Protein AF-A0A838JB44-F1 (afdb_monomer_lite)

Radius of gyration: 17.21 Å; chains: 1; bounding box: 48×17×48 Å

Structure (mmCIF, N/CA/C/O backbone):
data_AF-A0A838JB44-F1
#
_entry.id   AF-A0A838JB44-F1
#
loop_
_atom_site.group_PDB
_atom_site.id
_atom_site.type_symbol
_atom_site.label_atom_id
_atom_site.label_alt_id
_atom_site.label_comp_id
_atom_site.label_asym_id
_atom_site.label_entity_id
_atom_site.label_seq_id
_atom_site.pdbx_PDB_ins_code
_atom_site.Cartn_x
_atom_site.Cartn_y
_atom_site.Cartn_z
_atom_site.occupancy
_atom_site.B_iso_or_equiv
_atom_site.auth_seq_id
_atom_site.auth_comp_id
_atom_site.auth_asym_id
_atom_site.auth_atom_id
_atom_site.pdbx_PDB_model_num
ATOM 1 N N . PRO A 1 1 ? 16.016 2.180 -25.730 1.00 54.69 1 PRO A N 1
ATOM 2 C CA . PRO A 1 1 ? 15.626 2.557 -24.350 1.00 54.69 1 PRO A CA 1
ATOM 3 C C . PRO A 1 1 ? 16.863 2.528 -23.457 1.00 54.69 1 PRO A C 1
ATOM 5 O O . PRO A 1 1 ? 17.597 1.548 -23.524 1.00 54.69 1 PRO A O 1
ATOM 8 N N . ASP A 1 2 ? 17.131 3.593 -22.700 1.00 61.56 2 ASP A N 1
ATOM 9 C CA . ASP A 1 2 ? 18.198 3.565 -21.699 1.00 61.56 2 ASP A CA 1
ATOM 10 C C . ASP A 1 2 ? 17.739 2.666 -20.540 1.00 61.56 2 ASP A C 1
ATOM 12 O O . ASP A 1 2 ? 16.694 2.906 -19.918 1.00 61.56 2 ASP A O 1
ATOM 16 N N . THR A 1 3 ? 18.483 1.590 -20.281 1.00 67.06 3 THR A N 1
ATOM 17 C CA . THR A 1 3 ? 18.208 0.669 -19.173 1.00 67.06 3 THR A CA 1
ATOM 18 C C . THR A 1 3 ? 18.169 1.430 -17.843 1.00 67.06 3 THR A C 1
ATOM 20 O O . THR A 1 3 ? 17.347 1.109 -16.986 1.00 67.06 3 THR A O 1
ATOM 23 N N . ASN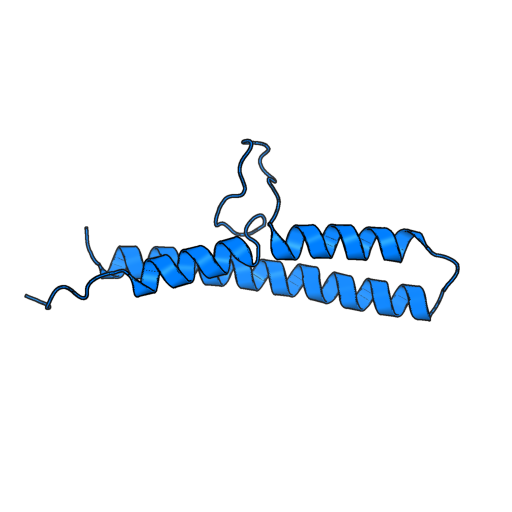 A 1 4 ? 18.943 2.513 -17.704 1.00 78.44 4 ASN A N 1
ATOM 24 C CA . ASN A 1 4 ? 18.963 3.346 -16.502 1.00 78.44 4 ASN A CA 1
ATOM 25 C C . ASN A 1 4 ? 17.647 4.101 -16.276 1.00 78.44 4 ASN A C 1
ATOM 27 O O . ASN A 1 4 ? 17.183 4.198 -15.139 1.00 78.44 4 ASN A O 1
ATOM 31 N N . ASP A 1 5 ? 17.018 4.614 -17.335 1.00 85.81 5 ASP A N 1
ATOM 32 C CA . ASP A 1 5 ? 15.734 5.315 -17.222 1.00 85.81 5 ASP A CA 1
ATOM 33 C C . ASP A 1 5 ? 14.597 4.348 -16.875 1.00 85.81 5 ASP A C 1
ATOM 35 O O . ASP A 1 5 ? 13.703 4.681 -16.093 1.00 85.81 5 ASP A O 1
ATOM 39 N N . THR A 1 6 ? 14.658 3.122 -17.402 1.00 88.81 6 THR A N 1
ATOM 40 C CA . THR A 1 6 ? 13.660 2.079 -17.120 1.00 88.81 6 THR A CA 1
ATOM 41 C C . THR A 1 6 ? 13.762 1.593 -15.674 1.00 88.81 6 THR A C 1
ATOM 43 O O . THR A 1 6 ? 12.748 1.524 -14.979 1.00 88.81 6 THR A O 1
ATOM 46 N N . VAL A 1 7 ? 14.984 1.349 -15.180 1.00 88.75 7 VAL A N 1
ATOM 47 C CA . VAL A 1 7 ? 15.225 1.039 -13.760 1.00 88.75 7 VAL A CA 1
ATOM 48 C C . VAL A 1 7 ? 14.721 2.179 -12.874 1.00 88.75 7 VAL A C 1
ATOM 50 O O . VAL A 1 7 ? 13.998 1.928 -11.913 1.00 88.75 7 VAL A O 1
ATOM 53 N N . ARG A 1 8 ? 15.031 3.441 -13.211 1.00 91.75 8 ARG A N 1
ATOM 54 C CA . ARG A 1 8 ? 14.588 4.606 -12.426 1.00 91.75 8 ARG A CA 1
ATOM 55 C C . ARG A 1 8 ? 13.065 4.701 -12.349 1.00 91.75 8 ARG A C 1
ATOM 57 O O . ARG A 1 8 ? 12.53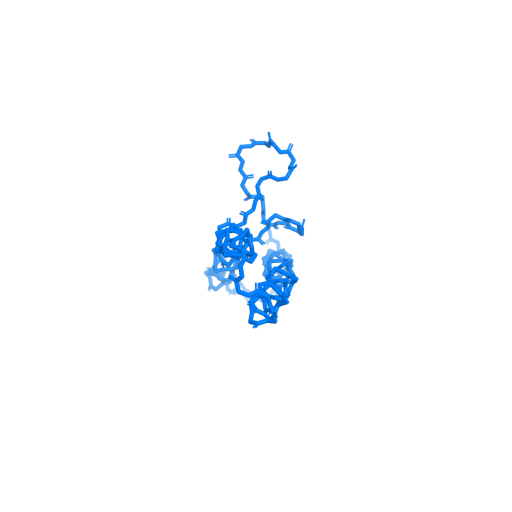6 4.993 -11.280 1.00 91.75 8 ARG A O 1
ATOM 64 N N . LYS A 1 9 ? 12.362 4.426 -13.453 1.00 94.25 9 LYS A N 1
ATOM 65 C CA . LYS A 1 9 ? 10.894 4.406 -13.481 1.00 94.25 9 LYS A CA 1
ATOM 66 C C . LYS A 1 9 ? 10.339 3.378 -12.499 1.00 94.25 9 LYS A C 1
ATOM 68 O O . LYS A 1 9 ? 9.530 3.734 -11.651 1.00 94.25 9 LYS A O 1
ATOM 73 N N . HIS A 1 10 ? 10.770 2.124 -12.591 1.00 94.94 10 HIS A N 1
ATOM 74 C CA . HIS A 1 10 ? 10.262 1.079 -11.704 1.00 94.94 10 HIS A CA 1
ATOM 75 C C . HIS A 1 10 ? 10.671 1.298 -10.241 1.00 94.94 10 HIS A C 1
ATOM 77 O O . HIS A 1 10 ? 9.872 1.045 -9.343 1.00 94.94 10 HIS A O 1
ATOM 83 N N . ALA A 1 11 ? 11.856 1.858 -9.985 1.00 95.25 11 ALA A N 1
ATOM 84 C CA . ALA A 1 11 ? 12.256 2.261 -8.640 1.00 95.25 11 ALA A CA 1
ATOM 85 C C . ALA A 1 11 ? 11.297 3.312 -8.060 1.00 95.25 11 ALA A C 1
ATOM 87 O O . ALA A 1 11 ? 10.864 3.174 -6.917 1.00 95.25 11 ALA A O 1
ATOM 88 N N . GLN A 1 12 ? 10.903 4.314 -8.855 1.00 97.06 12 GLN A N 1
ATOM 89 C CA . GLN A 1 12 ? 9.911 5.305 -8.428 1.00 97.06 12 GLN A CA 1
ATOM 90 C C . GLN A 1 12 ? 8.551 4.662 -8.131 1.00 97.06 12 GLN A C 1
ATOM 92 O O . GLN A 1 12 ? 7.918 5.015 -7.145 1.00 97.06 12 GLN A O 1
ATOM 97 N N . GLN A 1 13 ? 8.127 3.680 -8.928 1.00 97.75 13 GLN A N 1
ATOM 98 C CA . GLN A 1 13 ? 6.876 2.949 -8.693 1.00 97.75 13 GLN A CA 1
ATOM 99 C C . GLN A 1 13 ? 6.898 2.162 -7.375 1.00 97.75 13 GLN A C 1
ATOM 101 O O . GLN A 1 13 ? 5.900 2.138 -6.655 1.00 97.75 13 GLN A O 1
ATOM 106 N N . VAL A 1 14 ? 8.036 1.544 -7.032 1.00 98.00 14 VAL A N 1
ATOM 107 C CA . VAL A 1 14 ? 8.216 0.898 -5.721 1.00 98.00 14 VAL A CA 1
ATOM 108 C C . VAL A 1 14 ? 8.122 1.931 -4.602 1.00 98.00 14 VAL A C 1
ATOM 110 O O . VAL A 1 14 ? 7.398 1.699 -3.638 1.00 98.00 14 VAL A O 1
ATOM 113 N N . ILE A 1 15 ? 8.808 3.071 -4.741 1.00 98.06 15 ILE A N 1
ATOM 114 C CA . ILE A 1 15 ? 8.783 4.154 -3.747 1.00 98.06 15 ILE A CA 1
ATOM 115 C C . ILE A 1 15 ? 7.346 4.632 -3.518 1.00 98.06 15 ILE A C 1
ATOM 117 O O . ILE A 1 15 ? 6.876 4.597 -2.381 1.00 98.06 15 ILE A O 1
ATOM 121 N N . ASP A 1 16 ? 6.627 4.980 -4.584 1.00 98.25 16 ASP A N 1
ATOM 122 C CA . ASP A 1 16 ? 5.246 5.465 -4.519 1.00 98.25 16 ASP A CA 1
ATOM 123 C C . ASP A 1 16 ? 4.319 4.465 -3.809 1.00 98.25 16 ASP A C 1
ATOM 125 O O . ASP A 1 16 ? 3.542 4.844 -2.929 1.00 98.25 16 ASP A O 1
ATOM 129 N N . ALA A 1 17 ? 4.435 3.176 -4.139 1.00 98.31 17 ALA A N 1
ATOM 130 C CA . ALA A 1 17 ? 3.668 2.123 -3.486 1.00 98.31 17 ALA A CA 1
ATOM 131 C C . ALA A 1 17 ? 4.023 1.993 -1.994 1.00 98.31 17 ALA A C 1
ATOM 133 O O . ALA A 1 17 ? 3.134 1.906 -1.148 1.00 98.31 17 ALA A O 1
ATOM 134 N N . THR A 1 18 ? 5.311 2.020 -1.636 1.00 98.06 18 THR A N 1
ATOM 135 C CA . THR A 1 18 ? 5.742 1.920 -0.230 1.00 98.06 18 THR A CA 1
ATOM 136 C C . THR A 1 18 ? 5.364 3.141 0.613 1.00 98.06 18 THR A C 1
ATOM 138 O O . THR A 1 18 ? 5.043 2.993 1.798 1.00 98.06 18 THR A O 1
ATOM 141 N N . ASP A 1 19 ? 5.317 4.331 0.010 1.00 98.44 19 ASP A N 1
ATOM 142 C CA . ASP A 1 19 ? 4.816 5.547 0.651 1.00 98.44 19 ASP A CA 1
ATOM 143 C C . ASP A 1 19 ? 3.320 5.416 0.969 1.00 98.44 19 ASP A C 1
ATOM 145 O O . ASP A 1 19 ? 2.898 5.688 2.098 1.00 98.44 19 ASP A O 1
ATOM 149 N N . ASN A 1 20 ? 2.520 4.936 0.011 1.00 98.38 20 ASN A N 1
ATOM 150 C CA . ASN A 1 20 ? 1.093 4.680 0.219 1.00 98.38 20 ASN A CA 1
ATOM 151 C C . ASN A 1 20 ? 0.861 3.637 1.324 1.00 98.38 20 ASN A C 1
ATOM 153 O O . ASN A 1 20 ? 0.079 3.875 2.248 1.00 98.38 20 ASN A O 1
ATOM 157 N N . LEU A 1 21 ? 1.589 2.514 1.276 1.00 98.44 21 LEU A N 1
ATOM 158 C CA . LEU A 1 21 ? 1.539 1.467 2.300 1.00 98.44 21 LEU A CA 1
ATOM 159 C C . LEU A 1 21 ? 1.833 2.026 3.689 1.00 98.44 21 LEU A C 1
ATOM 161 O O . LEU A 1 21 ? 1.113 1.730 4.638 1.00 98.44 21 LEU A O 1
ATOM 165 N N . THR A 1 22 ? 2.858 2.869 3.816 1.00 98.50 22 THR A N 1
ATOM 166 C CA . THR A 1 22 ? 3.205 3.489 5.099 1.00 98.50 22 THR A CA 1
ATOM 167 C C . THR A 1 22 ? 2.042 4.303 5.664 1.00 98.50 22 THR A C 1
ATOM 169 O O . THR A 1 22 ? 1.806 4.275 6.872 1.00 98.50 22 THR A O 1
ATOM 172 N N . VAL A 1 23 ? 1.301 5.019 4.815 1.00 98.25 23 VAL A N 1
ATOM 173 C CA . VAL A 1 23 ? 0.124 5.788 5.237 1.00 98.25 23 VAL A CA 1
ATOM 174 C C . VAL A 1 23 ? -1.015 4.863 5.667 1.00 98.25 23 VAL A C 1
ATOM 176 O O . VAL A 1 23 ? -1.540 5.024 6.769 1.00 98.25 23 VAL A O 1
ATOM 179 N N . TRP A 1 24 ? -1.388 3.883 4.843 1.00 98.38 24 TRP A N 1
ATOM 180 C CA . TRP A 1 24 ? -2.536 3.017 5.132 1.00 98.38 24 TRP A CA 1
ATOM 181 C C . TRP A 1 24 ? -2.290 2.079 6.315 1.00 98.38 24 TRP A C 1
ATOM 183 O O . TRP A 1 24 ? -3.174 1.913 7.150 1.00 98.38 24 TRP A O 1
ATOM 193 N N . LEU A 1 25 ? -1.078 1.537 6.460 1.00 98.38 25 LEU A N 1
ATOM 194 C CA . LEU A 1 25 ? -0.720 0.690 7.602 1.00 98.38 25 LEU A CA 1
ATOM 195 C C . LEU A 1 25 ? -0.698 1.478 8.920 1.00 98.38 25 LEU A C 1
ATOM 197 O O . LEU A 1 25 ? -1.114 0.954 9.950 1.00 98.38 25 LEU A O 1
ATOM 201 N N . LYS A 1 26 ? -0.276 2.751 8.900 1.00 98.44 26 LYS A N 1
ATOM 202 C CA . LYS A 1 26 ? -0.395 3.631 10.075 1.00 98.44 26 LYS A CA 1
ATOM 203 C C . LYS A 1 26 ? -1.851 3.905 10.440 1.00 98.44 26 LYS A C 1
ATOM 205 O O . LYS A 1 26 ? -2.169 3.935 11.623 1.00 98.44 26 LYS A O 1
ATOM 210 N N . ALA A 1 27 ? -2.724 4.095 9.452 1.00 98.12 27 ALA A N 1
ATOM 211 C CA . ALA A 1 27 ? -4.151 4.272 9.704 1.00 98.12 27 ALA A CA 1
ATOM 212 C C . ALA A 1 27 ? -4.779 3.004 10.316 1.00 98.12 27 ALA A C 1
ATOM 214 O O . ALA A 1 27 ? -5.523 3.113 11.284 1.00 98.12 27 ALA A O 1
ATOM 215 N N . ILE A 1 28 ? -4.392 1.809 9.849 1.00 98.25 28 ILE A N 1
ATOM 216 C CA . ILE A 1 28 ? -4.822 0.535 10.453 1.00 98.25 28 ILE A CA 1
ATOM 217 C C . ILE A 1 28 ? -4.403 0.449 11.926 1.00 98.25 28 ILE A C 1
ATOM 219 O O . ILE A 1 28 ? -5.220 0.092 12.770 1.00 98.25 28 ILE A O 1
ATOM 223 N N . ASP A 1 29 ? -3.155 0.794 12.257 1.00 98.25 29 ASP A N 1
ATOM 224 C CA . ASP A 1 29 ? -2.686 0.804 13.651 1.00 98.25 29 ASP A CA 1
ATOM 225 C C . ASP A 1 29 ? -3.487 1.793 14.521 1.00 98.25 29 ASP A C 1
ATOM 227 O O . ASP A 1 29 ? -3.904 1.465 15.633 1.00 98.25 29 ASP A O 1
ATOM 231 N N . GLN A 1 30 ? -3.791 2.983 13.994 1.00 97.50 30 GLN A N 1
ATOM 232 C CA . GLN A 1 30 ? -4.628 3.976 14.678 1.00 97.50 30 GLN A CA 1
ATOM 233 C C . GLN A 1 30 ? -6.069 3.487 14.896 1.00 97.50 30 GLN A C 1
ATOM 235 O O . GLN A 1 30 ? -6.639 3.702 15.972 1.00 97.50 30 GLN A O 1
ATOM 240 N N . ASP A 1 31 ? -6.658 2.813 13.909 1.00 97.31 31 ASP A N 1
ATOM 241 C CA . ASP A 1 31 ? -7.992 2.224 14.023 1.00 97.31 31 ASP A CA 1
ATOM 242 C C . ASP A 1 31 ? -8.009 1.063 15.026 1.00 97.31 31 ASP A C 1
ATOM 244 O O . ASP A 1 31 ? -8.933 0.972 15.839 1.00 97.31 31 ASP A O 1
ATOM 248 N N . ALA A 1 32 ? -6.961 0.233 15.051 1.00 97.00 32 ALA A N 1
ATOM 249 C CA . ALA A 1 32 ? -6.806 -0.842 16.027 1.00 97.00 32 ALA A CA 1
ATOM 250 C C . ALA A 1 32 ? -6.726 -0.291 17.459 1.00 97.00 32 ALA A C 1
ATOM 252 O O . ALA A 1 32 ? -7.438 -0.761 18.349 1.00 97.00 32 ALA A O 1
ATOM 253 N N . GLN A 1 33 ? -5.917 0.749 17.685 1.00 97.12 33 GLN A N 1
ATOM 254 C CA . GLN A 1 33 ? -5.826 1.427 18.983 1.00 97.12 33 GLN A CA 1
ATOM 255 C C . GLN A 1 33 ? -7.162 2.064 19.388 1.00 97.12 33 GLN A C 1
ATOM 257 O O . GLN A 1 33 ? -7.570 1.971 20.548 1.00 97.12 33 GLN A O 1
ATOM 262 N N . SER A 1 34 ? -7.876 2.664 18.433 1.00 95.81 34 SER A N 1
ATOM 263 C CA . SER A 1 34 ? -9.198 3.251 18.671 1.00 95.81 34 SER A CA 1
ATOM 264 C C . SER A 1 34 ? -10.234 2.197 19.064 1.00 95.81 34 SER A C 1
ATOM 266 O O . SER A 1 34 ? -11.031 2.434 19.971 1.00 95.81 34 SER A O 1
ATOM 268 N N . LEU A 1 35 ? -10.205 1.022 18.428 1.00 95.56 35 LEU A N 1
ATOM 269 C CA . LEU A 1 35 ? -11.083 -0.098 18.763 1.00 95.56 35 LEU A CA 1
ATOM 270 C C . LEU A 1 35 ? -10.749 -0.695 20.137 1.00 95.56 35 LEU A C 1
ATOM 272 O O . LEU A 1 35 ? -11.655 -1.038 20.889 1.00 95.56 35 LEU A O 1
ATOM 276 N N . LEU A 1 36 ? -9.467 -0.773 20.508 1.00 95.94 36 LEU A N 1
ATOM 277 C CA . LEU A 1 36 ? -9.064 -1.190 21.856 1.00 95.94 36 LEU A CA 1
ATOM 278 C C . LEU A 1 36 ? -9.578 -0.223 22.933 1.00 95.94 36 LEU A C 1
ATOM 280 O O . LEU A 1 36 ? -10.008 -0.664 23.997 1.00 95.94 36 LEU A O 1
ATOM 284 N N . ALA A 1 37 ? -9.548 1.084 22.659 1.00 96.75 37 ALA A N 1
ATOM 285 C CA . ALA A 1 37 ? -10.044 2.108 23.576 1.00 96.75 37 ALA A CA 1
ATOM 286 C C . ALA A 1 37 ? -11.582 2.174 23.634 1.00 96.75 37 ALA A C 1
ATOM 288 O O . ALA A 1 37 ? -12.140 2.533 24.671 1.00 96.75 37 ALA A O 1
ATOM 289 N N . ASN A 1 38 ? -12.267 1.836 22.538 1.00 95.88 38 ASN A N 1
ATOM 290 C CA . ASN A 1 38 ? -13.724 1.787 22.455 1.00 95.88 38 ASN A CA 1
ATOM 291 C C . ASN A 1 38 ? -14.202 0.553 21.658 1.00 95.88 38 ASN A C 1
ATOM 293 O O . ASN A 1 38 ? -14.481 0.666 20.459 1.00 95.88 38 ASN A O 1
ATOM 297 N N . PRO A 1 39 ? -14.341 -0.613 22.319 1.00 94.12 39 PRO A N 1
ATOM 298 C CA . PRO A 1 39 ? -14.657 -1.879 21.650 1.00 94.12 39 PRO A CA 1
ATOM 299 C C . PRO A 1 39 ? -16.027 -1.935 20.966 1.00 94.12 39 PRO A C 1
ATOM 301 O O . PRO A 1 39 ? -16.244 -2.780 20.100 1.00 94.12 39 PRO A O 1
ATOM 304 N N . GLU A 1 40 ? -16.959 -1.052 21.332 1.00 94.31 40 GLU A N 1
ATOM 305 C CA . GLU A 1 40 ? -18.293 -1.002 20.720 1.00 94.31 40 GLU A CA 1
ATOM 306 C C . GLU A 1 40 ? -18.281 -0.328 19.341 1.00 94.31 40 GLU A C 1
ATOM 308 O O . GLU A 1 40 ? -19.215 -0.502 18.555 1.00 94.31 40 GLU A O 1
ATOM 313 N N . ASN A 1 41 ? -17.211 0.402 19.003 1.00 90.56 41 ASN A N 1
ATOM 314 C CA . ASN A 1 41 ? -17.061 1.052 17.705 1.00 90.56 41 ASN A CA 1
ATOM 315 C C . ASN A 1 41 ? -16.613 0.061 16.618 1.00 90.56 41 ASN A C 1
ATOM 317 O O . ASN A 1 41 ? -15.511 0.141 16.071 1.00 90.56 41 ASN A O 1
ATOM 321 N N . THR A 1 42 ? -17.495 -0.885 16.303 1.00 90.62 42 THR A N 1
ATOM 322 C CA . THR A 1 42 ? -17.245 -1.955 15.325 1.00 90.62 42 THR A CA 1
ATOM 323 C C . THR A 1 42 ? -16.967 -1.454 13.905 1.00 90.62 42 THR A C 1
ATOM 325 O O . THR A 1 42 ? -16.390 -2.197 13.111 1.00 90.62 42 THR A O 1
ATOM 328 N N . ASP A 1 43 ? -17.291 -0.197 13.587 1.00 94.12 43 ASP A N 1
ATOM 329 C CA . ASP A 1 43 ? -16.966 0.406 12.290 1.00 94.12 43 ASP A CA 1
ATOM 330 C C . ASP A 1 43 ? -15.451 0.469 12.054 1.00 94.12 43 ASP A C 1
ATOM 332 O O . ASP A 1 43 ? -15.002 0.231 10.935 1.00 94.12 43 ASP A O 1
ATOM 336 N N . ARG A 1 44 ? -14.639 0.598 13.114 1.00 94.25 44 ARG A N 1
ATOM 337 C CA . ARG A 1 44 ? -13.169 0.547 13.005 1.00 94.25 44 ARG A CA 1
ATOM 338 C C . ARG A 1 44 ? -12.652 -0.776 1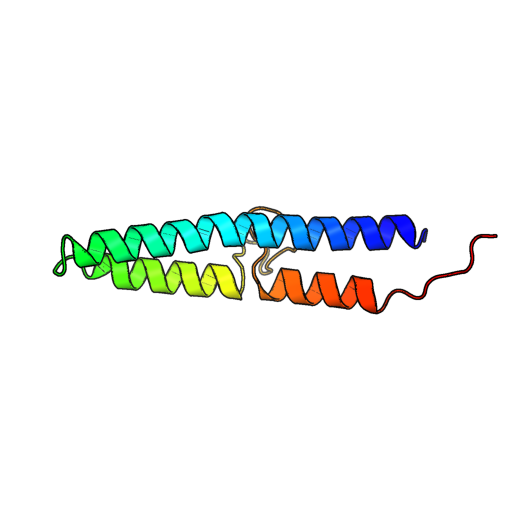2.452 1.00 94.25 44 ARG A C 1
ATOM 340 O O . ARG A 1 44 ? -11.656 -0.795 11.738 1.00 94.25 44 ARG A O 1
ATOM 347 N N . ALA A 1 45 ? -13.328 -1.889 12.738 1.00 93.75 45 ALA A N 1
ATOM 348 C CA . ALA A 1 45 ? -12.951 -3.178 12.163 1.00 93.75 45 ALA A CA 1
ATOM 349 C C . ALA A 1 45 ? -13.185 -3.219 10.644 1.00 93.75 45 ALA A C 1
AT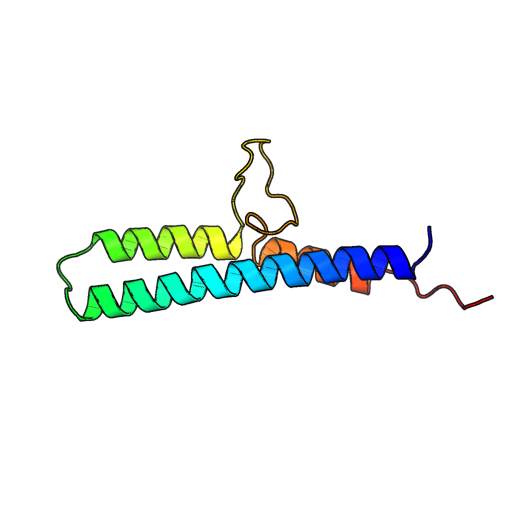OM 351 O O . ALA A 1 45 ? -12.398 -3.822 9.914 1.00 93.75 45 ALA A O 1
ATOM 352 N N . ARG A 1 46 ? -14.243 -2.553 10.163 1.00 95.44 46 ARG A N 1
ATOM 353 C CA . ARG A 1 46 ? -14.532 -2.425 8.728 1.00 95.44 46 ARG A CA 1
ATOM 354 C C . ARG A 1 46 ? -13.532 -1.496 8.047 1.00 95.44 46 ARG A C 1
ATOM 356 O O . ARG A 1 46 ? -13.030 -1.848 6.983 1.00 95.44 46 ARG A O 1
ATOM 363 N N . ASP A 1 47 ? -13.197 -0.376 8.682 1.00 96.19 47 ASP A N 1
ATOM 364 C CA . ASP A 1 47 ? -12.199 0.569 8.170 1.00 96.19 47 ASP A CA 1
ATOM 365 C C . ASP A 1 47 ? -10.825 -0.101 8.017 1.00 96.19 47 ASP A C 1
ATOM 367 O O . ASP A 1 47 ? -10.202 -0.005 6.958 1.00 96.19 47 ASP A O 1
ATOM 371 N N . MET A 1 48 ? -10.396 -0.885 9.015 1.00 97.62 48 MET A N 1
ATOM 372 C CA . MET A 1 48 ? -9.158 -1.669 8.933 1.00 97.62 48 MET A CA 1
ATOM 373 C C . MET A 1 48 ? -9.175 -2.692 7.794 1.00 97.62 48 MET A C 1
ATOM 375 O O . MET A 1 48 ? -8.158 -2.865 7.119 1.00 97.62 48 MET A O 1
ATOM 379 N N . LEU A 1 49 ? -10.304 -3.372 7.566 1.00 97.31 49 LEU A N 1
ATOM 380 C CA . LEU A 1 49 ? -10.439 -4.320 6.458 1.00 97.31 49 LEU A CA 1
ATOM 381 C C . LEU A 1 49 ? -10.289 -3.603 5.111 1.00 97.31 49 LEU A C 1
ATOM 383 O O . LEU A 1 49 ? -9.467 -4.014 4.295 1.00 97.31 49 LEU A O 1
ATOM 387 N N . MET A 1 50 ? -11.005 -2.494 4.915 1.00 97.62 50 MET A N 1
ATOM 388 C CA . MET A 1 50 ? -10.920 -1.686 3.695 1.00 97.62 50 MET A CA 1
ATOM 389 C C . MET A 1 50 ? -9.495 -1.158 3.462 1.00 97.62 50 MET A C 1
ATOM 391 O O . MET A 1 50 ? -8.972 -1.229 2.350 1.00 97.62 50 MET A O 1
ATOM 395 N N . LEU A 1 51 ? -8.836 -0.651 4.507 1.00 98.25 51 LEU A N 1
ATOM 396 C CA . LEU A 1 51 ? -7.448 -0.196 4.423 1.00 98.25 51 LEU A CA 1
ATOM 397 C C . LEU A 1 51 ? -6.486 -1.344 4.104 1.00 98.25 51 LEU A C 1
ATOM 399 O O . LEU A 1 51 ? -5.524 -1.132 3.373 1.00 98.25 51 LEU A O 1
ATOM 403 N N . SER A 1 52 ? -6.742 -2.551 4.612 1.00 98.50 52 SER A N 1
ATOM 404 C CA . SER A 1 52 ? -5.927 -3.737 4.324 1.00 98.50 52 SER A CA 1
ATOM 405 C C . SER A 1 52 ? -6.074 -4.182 2.869 1.00 98.50 52 SER A C 1
ATOM 407 O O . SER A 1 52 ? -5.077 -4.485 2.213 1.00 98.50 52 SER A O 1
ATOM 409 N N . GLU A 1 53 ? -7.298 -4.172 2.337 1.00 98.12 53 GLU A N 1
ATOM 410 C CA . GLU A 1 53 ? -7.560 -4.444 0.920 1.00 98.12 53 GLU A CA 1
ATOM 411 C C . GLU A 1 53 ? -6.875 -3.411 0.023 1.00 98.12 53 GLU A C 1
ATOM 413 O O . GLU A 1 53 ? -6.201 -3.787 -0.939 1.00 98.12 53 GLU A O 1
ATOM 418 N N . ARG A 1 54 ? -6.969 -2.126 0.385 1.00 98.00 54 ARG A N 1
ATOM 419 C CA . ARG A 1 54 ? -6.277 -1.032 -0.303 1.00 98.00 54 ARG A CA 1
ATOM 420 C C . ARG A 1 54 ? -4.760 -1.163 -0.203 1.00 98.00 54 ARG A C 1
ATOM 422 O O . ARG A 1 54 ? -4.065 -0.951 -1.188 1.00 98.00 54 ARG A O 1
ATOM 429 N N . ALA A 1 55 ? -4.227 -1.570 0.945 1.00 98.44 55 ALA A N 1
ATOM 430 C CA . ALA A 1 55 ? -2.799 -1.816 1.097 1.00 98.44 55 ALA A CA 1
ATOM 431 C C . ALA A 1 55 ? -2.318 -2.960 0.205 1.00 98.44 55 ALA A C 1
ATOM 433 O O . ALA A 1 55 ? -1.288 -2.830 -0.449 1.00 98.44 55 ALA A O 1
ATOM 434 N N . LEU A 1 56 ? -3.064 -4.058 0.113 1.00 98.44 56 LEU A N 1
ATOM 435 C CA . LEU A 1 56 ? -2.675 -5.185 -0.728 1.00 98.44 56 LEU A CA 1
ATOM 436 C C . LEU A 1 56 ? -2.780 -4.858 -2.225 1.00 98.44 56 LEU A C 1
ATOM 438 O O . LEU A 1 56 ? -1.823 -5.064 -2.977 1.00 98.44 56 LEU A O 1
ATOM 442 N N . ASN A 1 57 ? -3.939 -4.355 -2.647 1.00 98.00 57 ASN A N 1
ATOM 443 C CA . ASN A 1 57 ? -4.318 -4.268 -4.058 1.00 98.00 57 ASN A CA 1
ATOM 444 C C . ASN A 1 57 ? -4.168 -2.869 -4.658 1.00 98.00 57 ASN A C 1
ATOM 446 O O . ASN A 1 57 ? -4.153 -2.739 -5.877 1.00 98.00 57 ASN A O 1
ATOM 450 N N . GLY A 1 58 ? -4.038 -1.845 -3.821 1.00 97.88 58 GLY A N 1
ATOM 451 C CA . GLY A 1 58 ? -4.168 -0.452 -4.218 1.00 97.88 58 GLY A CA 1
ATOM 452 C C . GLY A 1 58 ? -5.624 -0.000 -4.340 1.00 97.88 58 GLY A C 1
ATOM 453 O O . GLY A 1 58 ? -6.548 -0.677 -3.885 1.00 97.88 58 GLY A O 1
ATOM 454 N N . ILE A 1 59 ? -5.825 1.177 -4.925 1.00 98.19 59 ILE A N 1
ATOM 455 C CA . ILE A 1 59 ? -7.141 1.743 -5.241 1.00 98.19 59 ILE A CA 1
ATOM 456 C C . ILE A 1 59 ? -7.085 2.435 -6.600 1.00 98.19 59 ILE A C 1
ATOM 458 O O . ILE A 1 59 ? -6.073 3.038 -6.928 1.00 98.19 59 ILE A O 1
ATOM 462 N N . ASP A 1 60 ? -8.181 2.371 -7.343 1.00 97.12 60 ASP A N 1
ATOM 463 C CA . ASP A 1 60 ? -8.416 3.172 -8.544 1.00 97.12 60 ASP A CA 1
ATOM 464 C C . ASP A 1 60 ? -9.034 4.513 -8.108 1.00 97.12 60 ASP A C 1
ATOM 466 O O . ASP A 1 60 ? -10.217 4.581 -7.744 1.00 97.12 60 ASP A O 1
ATOM 470 N N . LEU A 1 61 ? -8.203 5.552 -8.005 1.00 96.81 61 LEU A N 1
ATOM 471 C CA . LEU A 1 61 ? -8.596 6.861 -7.482 1.00 96.81 61 LEU A CA 1
ATOM 472 C C . LEU A 1 61 ? -9.105 7.778 -8.594 1.00 96.81 61 LEU A C 1
ATOM 474 O O . LEU A 1 61 ? -9.964 8.622 -8.333 1.00 96.81 61 LEU A O 1
ATOM 478 N N . ASP A 1 62 ? -8.568 7.641 -9.804 1.00 96.25 62 ASP A N 1
ATOM 479 C CA . ASP A 1 62 ? -8.984 8.424 -10.967 1.00 96.25 62 ASP A CA 1
ATOM 480 C C . ASP A 1 62 ? -10.198 7.831 -11.714 1.00 96.25 62 ASP A C 1
ATOM 482 O O . ASP A 1 62 ? -10.763 8.489 -12.594 1.00 96.25 62 ASP A O 1
ATOM 48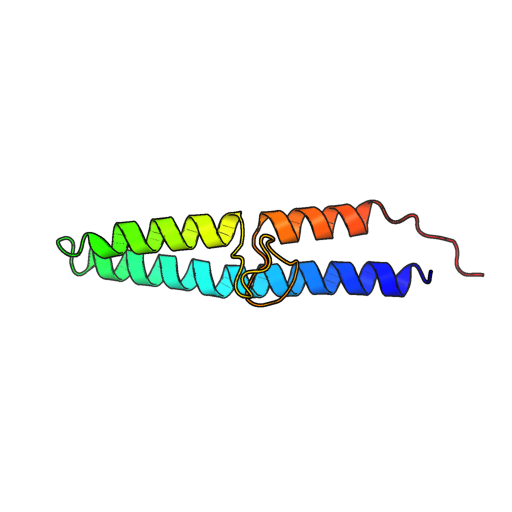6 N N . HIS A 1 63 ? -10.654 6.646 -11.297 1.00 95.56 63 HIS A N 1
ATOM 487 C CA . HIS A 1 63 ? -11.798 5.910 -11.832 1.00 95.56 63 HIS A CA 1
ATOM 488 C C . HIS A 1 63 ? -11.604 5.455 -13.282 1.00 95.56 63 HIS A C 1
ATOM 490 O O . HIS A 1 63 ? -12.566 5.408 -14.061 1.00 95.56 63 HIS A O 1
ATOM 496 N N . ASN A 1 64 ? -10.369 5.118 -13.653 1.00 96.12 64 ASN A N 1
ATOM 497 C CA . ASN A 1 64 ? -10.030 4.634 -14.987 1.00 96.12 64 ASN A CA 1
ATOM 498 C C . ASN A 1 64 ? -10.232 3.114 -15.170 1.00 96.12 64 ASN A C 1
ATOM 500 O O . ASN A 1 64 ? -10.123 2.608 -16.291 1.00 96.12 64 ASN A O 1
ATOM 504 N N . GLY A 1 65 ? -10.597 2.395 -14.105 1.00 95.38 65 GLY A N 1
ATOM 505 C CA . GLY A 1 65 ? -10.833 0.951 -14.092 1.00 95.38 65 GLY A CA 1
ATOM 506 C C . GLY A 1 65 ? -9.591 0.116 -13.767 1.00 95.38 65 GLY A C 1
ATOM 507 O O . GLY A 1 65 ? -9.665 -1.119 -13.787 1.00 95.38 65 GLY A O 1
ATOM 508 N N . HIS A 1 66 ? -8.461 0.755 -13.471 1.00 95.38 66 HIS A N 1
ATOM 509 C CA . HIS A 1 66 ? -7.190 0.122 -13.155 1.00 95.38 66 HIS A CA 1
ATOM 510 C C . HIS A 1 66 ? -6.545 0.775 -11.928 1.00 95.38 66 HIS A C 1
ATOM 512 O O . HIS A 1 66 ? -6.833 1.908 -11.580 1.00 95.38 66 HIS A O 1
ATOM 518 N N . VAL A 1 67 ? -5.675 0.027 -11.248 1.00 96.88 67 VAL A N 1
ATOM 519 C CA . VAL A 1 67 ? -4.815 0.588 -10.200 1.00 96.88 67 VAL A CA 1
ATOM 520 C C . VAL A 1 67 ? -3.487 0.932 -10.842 1.00 96.88 67 VAL A C 1
ATOM 522 O O . VAL A 1 67 ? -2.723 0.030 -11.214 1.00 96.88 67 VAL A O 1
ATOM 525 N N . ASP A 1 68 ? -3.193 2.219 -10.946 1.00 96.25 68 ASP A N 1
ATOM 526 C CA . ASP A 1 68 ? -1.940 2.672 -11.513 1.00 96.25 68 ASP A CA 1
ATOM 527 C C . ASP A 1 68 ? -0.787 2.557 -10.512 1.00 96.25 68 ASP A C 1
ATOM 529 O O . ASP A 1 68 ? -0.923 2.652 -9.288 1.00 96.25 68 ASP A O 1
ATOM 533 N N . LEU A 1 69 ? 0.419 2.352 -11.048 1.00 95.50 69 LEU A N 1
ATOM 534 C CA . LEU A 1 69 ? 1.651 2.277 -10.262 1.00 95.50 69 LEU A CA 1
ATOM 535 C C . LEU A 1 69 ? 2.151 3.689 -9.920 1.00 95.50 69 LEU A C 1
ATOM 537 O O . LEU A 1 69 ? 3.270 4.061 -10.274 1.00 95.50 69 LEU A O 1
ATOM 541 N N . VAL A 1 70 ? 1.294 4.483 -9.285 1.00 96.81 70 VAL A N 1
ATOM 542 C CA . VAL A 1 70 ? 1.549 5.875 -8.910 1.00 96.81 70 VAL A CA 1
ATOM 543 C C . VAL A 1 70 ? 1.141 6.139 -7.465 1.00 96.81 70 VAL A C 1
ATOM 545 O O . VAL A 1 70 ? 0.388 5.391 -6.830 1.00 96.81 70 VAL A O 1
ATOM 548 N N . LYS A 1 71 ? 1.640 7.250 -6.931 1.00 97.12 71 LYS A N 1
ATOM 549 C CA . LYS A 1 71 ? 1.255 7.752 -5.614 1.00 97.12 71 LYS A CA 1
ATOM 550 C C . LYS A 1 71 ? -0.266 7.915 -5.482 1.00 97.12 71 LYS A C 1
ATOM 552 O O . LYS A 1 71 ? -0.919 8.464 -6.360 1.00 97.12 71 LYS A O 1
ATOM 557 N N . GLY A 1 72 ? -0.813 7.489 -4.345 1.00 96.44 72 GLY A N 1
ATOM 558 C CA . GLY A 1 72 ? -2.248 7.504 -4.037 1.00 96.44 72 GLY A CA 1
ATOM 559 C C . GLY A 1 72 ? -3.003 6.221 -4.405 1.00 96.44 72 GLY A C 1
ATOM 560 O O . GLY A 1 72 ? -3.990 5.907 -3.727 1.00 96.44 72 GLY A O 1
ATOM 561 N N . GLU A 1 73 ? -2.507 5.472 -5.394 1.00 98.19 73 GLU A N 1
ATOM 562 C CA . GLU A 1 73 ? -3.161 4.277 -5.939 1.00 98.19 73 GLU A CA 1
ATOM 563 C C . GLU A 1 73 ? -2.409 2.989 -5.632 1.00 98.19 73 GLU A C 1
ATOM 565 O O . GLU A 1 73 ? -2.997 2.049 -5.106 1.00 98.19 73 GLU A O 1
ATOM 570 N N . ALA A 1 74 ? -1.105 2.957 -5.905 1.00 98.12 74 ALA A N 1
ATOM 571 C CA . ALA A 1 74 ? -0.301 1.745 -5.851 1.00 98.12 74 ALA A CA 1
ATOM 572 C C . ALA A 1 74 ? -0.288 1.080 -4.461 1.00 98.12 74 ALA A C 1
ATOM 574 O O . ALA A 1 74 ? -0.071 1.752 -3.448 1.00 98.12 74 ALA A O 1
ATOM 575 N N . GLY A 1 75 ? -0.460 -0.247 -4.435 1.00 98.19 75 GLY A N 1
ATOM 576 C CA . GLY A 1 75 ? -0.393 -1.086 -3.233 1.00 98.19 75 GLY A CA 1
ATOM 577 C C . GLY A 1 75 ? 0.794 -2.056 -3.228 1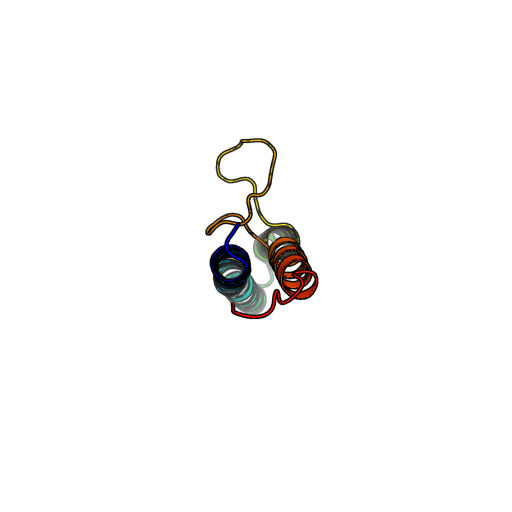.00 98.19 75 GLY A C 1
ATOM 578 O O . GLY A 1 75 ? 1.715 -1.965 -4.041 1.00 98.19 75 GLY A O 1
ATOM 579 N N . ALA A 1 76 ? 0.779 -3.027 -2.317 1.00 98.31 76 ALA A N 1
ATOM 580 C CA . ALA A 1 76 ? 1.855 -4.006 -2.151 1.00 98.31 76 ALA A CA 1
ATOM 581 C C . ALA A 1 76 ? 2.092 -4.846 -3.412 1.00 98.31 76 ALA A C 1
ATOM 583 O O . ALA A 1 76 ? 3.242 -5.060 -3.801 1.00 98.31 76 ALA A O 1
ATOM 584 N N . ASN A 1 77 ? 1.021 -5.270 -4.089 1.00 98.00 77 ASN A N 1
ATOM 585 C CA . ASN A 1 77 ? 1.137 -5.993 -5.355 1.00 98.00 77 ASN A CA 1
ATOM 586 C C . ASN A 1 77 ? 1.809 -5.132 -6.437 1.00 98.00 77 ASN A C 1
ATOM 588 O O . ASN A 1 77 ? 2.675 -5.620 -7.160 1.00 98.00 77 ASN A O 1
ATOM 592 N N . SER A 1 78 ? 1.485 -3.837 -6.502 1.00 97.69 78 SER A N 1
ATOM 593 C CA . SER A 1 78 ? 2.130 -2.877 -7.405 1.00 97.69 78 SER A CA 1
ATOM 594 C C . SER A 1 78 ? 3.638 -2.773 -7.140 1.00 97.69 78 SER A C 1
ATOM 596 O O . SER A 1 78 ? 4.432 -2.825 -8.080 1.00 97.69 78 SER A O 1
ATOM 598 N N . ALA A 1 79 ? 4.044 -2.690 -5.866 1.00 97.25 79 ALA A N 1
ATOM 599 C CA . ALA A 1 79 ? 5.454 -2.660 -5.471 1.00 97.25 79 ALA A CA 1
ATOM 600 C C . ALA A 1 79 ? 6.194 -3.941 -5.884 1.00 97.25 79 ALA A C 1
ATOM 602 O O . ALA A 1 79 ? 7.292 -3.877 -6.435 1.00 97.25 79 ALA A O 1
ATOM 603 N N . TYR A 1 80 ? 5.584 -5.107 -5.647 1.00 96.81 80 TYR A N 1
ATOM 604 C CA . TYR A 1 80 ? 6.154 -6.397 -6.030 1.00 96.81 80 TYR A CA 1
ATOM 605 C C . TYR A 1 80 ? 6.380 -6.490 -7.543 1.00 96.81 80 TYR A C 1
ATOM 607 O O . TYR A 1 80 ? 7.480 -6.829 -7.979 1.00 96.81 80 TYR A O 1
ATOM 615 N N . LEU A 1 81 ? 5.370 -6.124 -8.338 1.00 95.44 81 LEU A N 1
ATOM 616 C CA . LEU A 1 81 ? 5.448 -6.147 -9.799 1.00 95.44 81 LEU A CA 1
ATOM 617 C C . LEU A 1 81 ? 6.527 -5.196 -10.331 1.00 95.44 81 LEU A C 1
ATOM 619 O O . LEU A 1 81 ? 7.317 -5.588 -11.188 1.00 95.44 81 LEU A O 1
ATOM 623 N N . ALA A 1 82 ? 6.616 -3.974 -9.799 1.00 95.06 82 ALA A N 1
ATOM 624 C CA . ALA A 1 82 ? 7.677 -3.038 -10.173 1.00 95.06 82 ALA A CA 1
ATOM 625 C C . ALA A 1 82 ? 9.073 -3.552 -9.775 1.00 95.06 82 ALA A C 1
ATOM 627 O O . ALA A 1 82 ? 10.028 -3.412 -10.538 1.00 95.06 82 ALA A O 1
ATOM 628 N N . GLY A 1 83 ? 9.194 -4.191 -8.608 1.00 93.75 83 GLY A N 1
ATOM 629 C CA . GLY A 1 83 ? 10.432 -4.825 -8.156 1.00 93.75 83 GLY A CA 1
ATOM 630 C C . GLY A 1 83 ? 10.894 -5.957 -9.076 1.00 93.75 83 GLY A C 1
ATOM 631 O O . GLY A 1 83 ? 12.065 -5.998 -9.453 1.00 93.75 83 GLY A O 1
ATOM 632 N N . GLN A 1 84 ? 9.977 -6.836 -9.490 1.00 93.75 84 GLN A N 1
ATOM 633 C CA . GLN A 1 84 ? 10.271 -7.883 -10.474 1.00 93.75 84 GLN A CA 1
ATOM 634 C C . GLN A 1 84 ? 10.680 -7.296 -11.822 1.00 93.75 84 GLN A C 1
ATOM 636 O O . GLN A 1 84 ? 11.697 -7.700 -12.376 1.00 93.75 84 GLN A O 1
ATOM 641 N N . ALA A 1 85 ? 9.953 -6.282 -12.301 1.00 91.38 85 ALA A N 1
ATOM 642 C CA . ALA A 1 85 ? 10.278 -5.621 -13.557 1.00 91.38 85 ALA A CA 1
ATOM 643 C C . ALA A 1 85 ? 11.692 -5.018 -13.546 1.00 91.38 85 ALA A C 1
ATOM 645 O O . ALA A 1 85 ? 12.370 -5.070 -14.565 1.00 91.38 85 ALA A O 1
ATOM 646 N N . MET A 1 86 ? 12.176 -4.499 -12.408 1.00 89.50 86 MET A N 1
ATOM 647 C CA . MET A 1 86 ? 13.584 -4.093 -12.277 1.00 89.50 86 MET A CA 1
ATOM 648 C C . MET A 1 86 ? 14.553 -5.270 -12.339 1.00 89.50 86 MET A C 1
ATOM 650 O O . MET A 1 86 ? 15.596 -5.154 -12.976 1.00 89.50 86 MET A O 1
ATOM 654 N N . ALA A 1 87 ? 14.240 -6.373 -11.657 1.00 86.62 87 ALA A N 1
ATOM 655 C CA . ALA A 1 87 ? 15.111 -7.543 -11.583 1.00 86.62 87 ALA A CA 1
ATOM 656 C C . ALA A 1 87 ? 15.278 -8.245 -12.942 1.00 86.62 87 ALA A C 1
ATOM 658 O O . ALA A 1 87 ? 16.349 -8.783 -13.222 1.00 86.62 87 ALA A O 1
ATOM 659 N N . ASP A 1 88 ? 14.253 -8.193 -13.793 1.00 85.31 88 ASP A N 1
ATOM 660 C CA . ASP A 1 88 ? 14.263 -8.799 -15.127 1.00 85.31 88 ASP A CA 1
ATOM 661 C C . ASP A 1 88 ? 15.001 -7.949 -16.179 1.00 85.31 88 ASP A C 1
ATOM 663 O O . ASP A 1 88 ? 15.263 -8.415 -17.295 1.00 85.31 88 ASP A O 1
ATOM 667 N N . LEU A 1 89 ? 15.372 -6.701 -15.858 1.00 82.88 89 LEU A N 1
ATOM 668 C CA . LEU A 1 89 ? 16.128 -5.861 -16.784 1.00 82.88 89 LEU A CA 1
ATOM 669 C C . LEU A 1 89 ? 17.549 -6.397 -16.946 1.00 82.88 89 LEU A C 1
ATOM 671 O O . LEU A 1 89 ? 18.365 -6.403 -16.026 1.00 82.88 89 LEU A O 1
ATOM 675 N N . THR A 1 90 ? 17.870 -6.800 -18.173 1.00 72.81 90 THR A N 1
ATOM 676 C CA . THR A 1 90 ? 19.230 -7.198 -18.528 1.00 72.81 90 THR A CA 1
ATOM 677 C C . THR A 1 90 ? 20.145 -5.978 -18.464 1.00 72.81 90 THR A C 1
ATOM 679 O O . THR A 1 90 ? 19.913 -4.978 -19.150 1.00 72.81 90 THR A O 1
ATOM 682 N N . LEU A 1 91 ? 21.209 -6.069 -17.663 1.00 65.25 91 LEU A N 1
ATOM 683 C CA . LEU A 1 91 ? 22.286 -5.084 -17.661 1.00 65.25 91 LEU A CA 1
ATOM 684 C C . LEU A 1 91 ? 22.980 -5.131 -19.027 1.00 65.25 91 LEU A C 1
ATOM 686 O O . LEU A 1 91 ? 23.761 -6.039 -19.310 1.00 65.25 91 LEU A O 1
ATOM 690 N N . LEU A 1 92 ? 22.663 -4.172 -19.895 1.00 60.44 92 LEU A N 1
ATOM 691 C CA . LEU A 1 92 ? 23.421 -3.973 -21.122 1.00 60.44 92 LEU A CA 1
ATOM 692 C C . LEU A 1 92 ? 24.788 -3.387 -20.733 1.00 60.44 92 LEU A C 1
ATOM 694 O O . LEU A 1 92 ? 24.825 -2.446 -19.936 1.00 60.44 92 LEU A O 1
ATOM 698 N N . PRO A 1 93 ? 25.907 -3.931 -21.240 1.00 53.19 93 PRO A N 1
ATOM 699 C CA . PRO A 1 93 ? 27.222 -3.394 -20.928 1.00 53.19 93 PRO A CA 1
ATOM 700 C C . PRO A 1 93 ? 27.319 -1.945 -21.414 1.00 53.19 93 PRO A C 1
ATOM 702 O O . PRO A 1 93 ? 26.901 -1.630 -22.529 1.00 53.19 93 PRO A O 1
ATOM 705 N N . SER A 1 94 ? 27.862 -1.074 -20.563 1.00 59.12 94 SER A N 1
ATOM 706 C CA . SER A 1 94 ? 28.174 0.310 -20.914 1.00 59.12 94 SER A CA 1
ATOM 707 C C . SER A 1 94 ? 29.142 0.321 -22.102 1.00 59.12 94 SER A C 1
ATOM 709 O O . SER A 1 94 ? 30.210 -0.286 -22.011 1.00 59.12 94 SER A O 1
ATOM 711 N N . ALA A 1 95 ? 28.736 0.951 -23.208 1.00 51.41 95 ALA A N 1
ATOM 712 C CA . ALA A 1 95 ? 29.567 1.148 -24.398 1.00 51.41 95 ALA A CA 1
ATOM 713 C C . ALA A 1 95 ? 30.705 2.147 -24.146 1.00 51.41 95 ALA A C 1
ATOM 715 O O . ALA A 1 95 ? 30.487 3.098 -23.357 1.00 51.41 95 ALA A O 1
#

Sequence (95 aa):
PDTNDTVRKHAQQVIDATDNLTVWLKAIDQDAQSLLANPENTDRARDMLMLSERALNGIDLDHNGHVDLVKGEAGANSAYLAGQAMADLTLLPSA

Foldseek 3Di:
DPLVVLLVVLVQLLVLQVVLLVVLVVLLVVLVVVCVVPVVPCVSVVSNVVSVCCQAQFDDPVPPVHQDSGHRGHHPVSNVVSVVSNVPRDPDDDD

pLDDT: mean 92.29, std 11.05, range [51.41, 98.5]

Secondary structure (DSSP, 8-state):
--HHHHHHHHHHHHHHHHHHHHHHHHHHHHHHHHHHH-TT-THHHHHHHHHHHHHHH---SS-SSS--SSTTT--HHHHHHHHHHHHT---PPP-